Protein AF-A0A0B1TH17-F1 (afdb_monomer_lite)

Structure (mmCIF, N/CA/C/O backbone):
data_AF-A0A0B1TH17-F1
#
_entry.id   AF-A0A0B1TH17-F1
#
loop_
_atom_site.group_PDB
_atom_site.id
_atom_site.type_symbol
_atom_site.label_atom_id
_atom_site.label_alt_id
_atom_site.label_comp_id
_atom_site.label_asym_id
_atom_site.label_entity_id
_atom_site.label_seq_id
_atom_site.pdbx_PDB_ins_code
_atom_site.Cartn_x
_atom_site.Cartn_y
_atom_site.Cartn_z
_atom_site.occupancy
_atom_site.B_iso_or_equiv
_atom_site.auth_seq_id
_atom_site.auth_comp_id
_atom_site.auth_asym_id
_atom_site.auth_atom_id
_atom_site.pdbx_PDB_model_num
ATOM 1 N N . MET A 1 1 ? 19.116 -35.285 -6.102 1.00 62.28 1 MET A N 1
ATOM 2 C CA . MET A 1 1 ? 19.307 -33.859 -5.738 1.00 62.28 1 MET A CA 1
ATOM 3 C C . MET A 1 1 ? 19.170 -32.959 -6.961 1.00 62.28 1 MET A C 1
ATOM 5 O O . MET A 1 1 ? 18.394 -32.019 -6.905 1.00 62.28 1 MET A O 1
ATOM 9 N N . TYR A 1 2 ? 19.836 -33.296 -8.071 1.00 66.94 2 TYR A N 1
ATOM 10 C CA . TYR A 1 2 ? 19.810 -32.527 -9.321 1.00 66.94 2 TYR A CA 1
ATOM 11 C C . TYR A 1 2 ? 18.419 -32.421 -9.979 1.00 66.94 2 TYR A C 1
ATOM 13 O O . TYR A 1 2 ? 18.001 -31.333 -10.346 1.00 66.94 2 TYR A O 1
ATOM 21 N N . GLU A 1 3 ? 17.635 -33.503 -10.023 1.00 71.06 3 GLU A N 1
ATOM 22 C CA . GLU A 1 3 ? 16.287 -33.455 -10.627 1.00 71.06 3 GLU A CA 1
ATOM 23 C C . GLU A 1 3 ? 15.289 -32.576 -9.863 1.00 71.06 3 GLU A C 1
ATOM 25 O O . GLU A 1 3 ? 14.467 -31.893 -10.465 1.00 71.06 3 GLU A O 1
ATOM 30 N N . LYS A 1 4 ? 15.402 -32.519 -8.528 1.00 71.62 4 LYS A N 1
ATOM 31 C CA . LYS A 1 4 ? 14.599 -31.588 -7.717 1.00 71.62 4 LYS A CA 1
ATOM 32 C C . LYS A 1 4 ? 14.976 -30.131 -7.990 1.00 71.62 4 LYS A C 1
ATOM 34 O O . LYS A 1 4 ? 14.110 -29.268 -7.936 1.00 71.62 4 LYS A O 1
ATOM 39 N N . PHE A 1 5 ? 16.250 -29.865 -8.280 1.00 75.06 5 PHE A N 1
ATOM 40 C CA . PHE A 1 5 ? 16.728 -28.526 -8.615 1.00 75.06 5 PHE A CA 1
ATOM 41 C C . PHE A 1 5 ? 16.232 -28.078 -9.999 1.00 75.06 5 PHE A C 1
ATOM 43 O O . PHE A 1 5 ? 15.746 -26.960 -10.125 1.00 75.06 5 PHE A O 1
ATOM 50 N N . ILE A 1 6 ? 16.261 -28.966 -11.001 1.00 75.94 6 ILE A N 1
ATOM 51 C CA . ILE A 1 6 ? 15.701 -28.702 -12.341 1.00 75.94 6 ILE A CA 1
ATOM 52 C C . ILE A 1 6 ? 14.186 -28.462 -12.261 1.00 75.94 6 ILE A C 1
ATOM 54 O O . ILE A 1 6 ? 13.690 -27.476 -12.790 1.00 75.94 6 ILE A O 1
ATOM 58 N N . SER A 1 7 ? 13.459 -29.291 -11.507 1.00 78.50 7 SER A N 1
ATOM 59 C CA . SER A 1 7 ? 12.016 -29.112 -11.303 1.00 78.50 7 SER A CA 1
ATOM 60 C C . SER A 1 7 ? 11.667 -27.787 -10.609 1.00 78.50 7 SER A C 1
ATOM 62 O O . SER A 1 7 ? 10.704 -27.124 -10.993 1.00 78.50 7 SER A O 1
ATOM 64 N N . TYR A 1 8 ? 12.449 -27.363 -9.612 1.00 76.69 8 TYR A N 1
ATOM 65 C CA . TYR A 1 8 ? 12.266 -26.054 -8.980 1.00 76.69 8 TYR A CA 1
ATOM 66 C C . TYR A 1 8 ? 12.542 -24.903 -9.958 1.00 76.69 8 TYR A C 1
ATOM 68 O O . TYR A 1 8 ? 11.781 -23.940 -9.998 1.00 76.69 8 TYR A O 1
ATOM 76 N N . TYR A 1 9 ? 13.596 -25.009 -10.772 1.00 78.75 9 TYR A N 1
ATOM 77 C CA . TYR A 1 9 ? 13.924 -24.006 -11.783 1.00 78.75 9 TYR A CA 1
ATOM 78 C C . TYR A 1 9 ? 12.795 -23.850 -12.807 1.00 78.75 9 TYR A C 1
ATOM 80 O O . TYR A 1 9 ? 12.300 -22.744 -12.979 1.00 78.75 9 TYR A O 1
ATOM 88 N N . ASP A 1 10 ? 12.305 -24.941 -13.397 1.00 81.94 10 ASP A N 1
ATOM 89 C CA . ASP A 1 10 ? 11.237 -24.884 -14.405 1.00 81.94 10 ASP A CA 1
ATOM 90 C C . ASP A 1 10 ? 9.914 -24.346 -13.838 1.00 81.94 10 ASP A C 1
ATOM 92 O O . ASP A 1 10 ? 9.194 -23.615 -14.515 1.00 81.94 10 ASP A O 1
ATOM 96 N N . THR A 1 11 ? 9.599 -24.661 -12.576 1.00 80.12 11 THR A N 1
ATOM 97 C CA . THR A 1 11 ? 8.373 -24.176 -11.912 1.00 80.12 11 THR A CA 1
ATOM 98 C C . THR A 1 11 ? 8.452 -22.719 -11.456 1.00 80.12 11 THR A C 1
ATOM 100 O O . THR A 1 11 ? 7.413 -22.102 -11.231 1.00 80.12 11 THR A O 1
ATOM 103 N N . THR A 1 12 ? 9.655 -22.153 -11.327 1.00 79.81 12 THR A N 1
ATOM 104 C CA . THR A 1 12 ? 9.870 -20.763 -10.884 1.00 79.81 12 THR A CA 1
ATOM 105 C C . THR A 1 12 ? 10.387 -19.849 -11.990 1.00 79.81 12 THR A C 1
ATOM 107 O O . THR A 1 12 ? 10.402 -18.627 -11.824 1.00 79.81 12 THR A O 1
ATOM 110 N N . TYR A 1 13 ? 10.761 -20.410 -13.141 1.00 82.75 13 TYR A N 1
ATOM 111 C CA . TYR A 1 13 ? 11.265 -19.6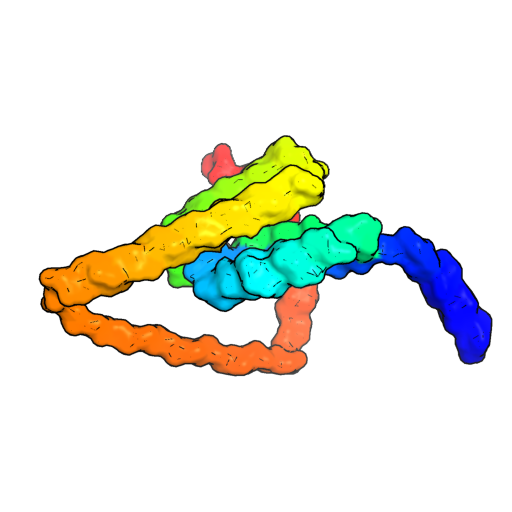54 -14.273 1.00 82.75 13 TYR A CA 1
ATOM 112 C C . TYR A 1 13 ? 10.221 -18.651 -14.761 1.00 82.75 13 TYR A C 1
ATOM 114 O O . TYR A 1 13 ? 9.072 -18.995 -15.045 1.00 82.75 13 TYR A O 1
ATOM 122 N N . ASN A 1 14 ? 10.641 -17.388 -14.850 1.00 83.69 14 ASN A N 1
ATOM 123 C CA . ASN A 1 14 ? 9.812 -16.269 -15.290 1.00 83.69 14 ASN A CA 1
ATOM 124 C C . ASN A 1 14 ? 8.529 -16.049 -14.454 1.00 83.69 14 ASN A C 1
ATOM 126 O O . ASN A 1 14 ? 7.615 -15.354 -14.899 1.00 83.69 14 ASN A O 1
ATOM 130 N N . GLN A 1 15 ? 8.448 -16.629 -13.250 1.00 89.44 15 GLN A N 1
ATOM 131 C CA . GLN A 1 15 ? 7.363 -16.359 -12.311 1.00 89.44 15 GLN A CA 1
ATOM 132 C C . GLN A 1 15 ? 7.638 -15.058 -11.560 1.00 89.44 15 GLN A C 1
ATOM 134 O O . GLN A 1 15 ? 8.769 -14.780 -11.152 1.00 89.44 15 GLN A O 1
ATOM 139 N N . ARG A 1 16 ? 6.588 -14.260 -11.347 1.00 92.81 16 ARG A N 1
ATOM 140 C CA . ARG A 1 16 ? 6.690 -13.065 -10.505 1.00 92.81 16 ARG A CA 1
ATOM 141 C C . ARG A 1 16 ? 6.853 -13.456 -9.042 1.00 92.81 16 ARG A C 1
ATOM 143 O O . ARG A 1 16 ? 6.261 -14.421 -8.563 1.00 92.81 16 ARG A O 1
ATOM 150 N N . ILE A 1 17 ? 7.618 -12.652 -8.316 1.00 93.81 17 ILE A N 1
ATOM 151 C CA . ILE A 1 17 ? 7.736 -12.746 -6.866 1.00 93.81 17 ILE A CA 1
ATOM 152 C C . ILE A 1 17 ? 6.495 -12.101 -6.250 1.00 93.81 17 ILE A C 1
ATOM 154 O O . ILE A 1 17 ? 6.264 -10.901 -6.410 1.00 93.81 17 ILE A O 1
ATOM 158 N N . ASN A 1 18 ? 5.708 -12.893 -5.529 1.00 94.25 18 ASN A N 1
ATOM 159 C CA . ASN A 1 18 ? 4.534 -12.398 -4.818 1.00 94.25 18 ASN A CA 1
ATOM 160 C C . ASN A 1 18 ? 4.953 -11.751 -3.491 1.00 94.25 18 ASN A C 1
ATOM 162 O O . ASN A 1 18 ? 5.625 -12.372 -2.668 1.00 94.25 18 ASN A O 1
ATOM 166 N N . ILE A 1 19 ? 4.542 -10.503 -3.287 1.00 95.00 19 ILE A N 1
ATOM 167 C CA . ILE A 1 19 ? 4.801 -9.697 -2.097 1.00 95.00 19 ILE A CA 1
ATOM 168 C C . ILE A 1 19 ? 3.451 -9.248 -1.542 1.00 95.00 19 ILE A C 1
ATOM 170 O O . ILE A 1 19 ? 2.830 -8.335 -2.080 1.00 95.00 19 ILE A O 1
ATOM 174 N N . THR A 1 20 ? 3.014 -9.846 -0.438 1.00 95.00 20 THR A N 1
ATOM 175 C CA . THR A 1 20 ? 1.834 -9.379 0.300 1.00 95.00 20 THR A CA 1
ATOM 176 C C . THR A 1 20 ? 2.283 -8.480 1.448 1.00 95.00 20 THR A C 1
ATOM 178 O O . THR A 1 20 ? 3.001 -8.921 2.347 1.00 95.00 20 THR A O 1
ATOM 181 N N . LEU A 1 21 ? 1.870 -7.212 1.429 1.00 94.69 21 LEU A N 1
ATOM 182 C CA . LEU A 1 21 ? 2.128 -6.259 2.501 1.00 94.69 21 LEU A CA 1
ATOM 183 C C . LEU A 1 21 ? 0.894 -6.116 3.397 1.00 94.69 21 LEU A C 1
ATOM 185 O O . LEU A 1 21 ? -0.113 -5.527 3.003 1.00 94.69 21 LEU A O 1
ATOM 189 N N . LEU A 1 22 ? 1.011 -6.596 4.636 1.00 94.19 22 LEU A N 1
ATOM 190 C CA . LEU A 1 22 ? 0.056 -6.304 5.705 1.00 94.19 22 LEU A CA 1
ATOM 191 C C . LEU A 1 22 ? 0.343 -4.896 6.234 1.00 94.19 22 LEU A C 1
ATOM 193 O O . LEU A 1 22 ? 1.460 -4.624 6.675 1.00 94.19 22 LEU A O 1
ATOM 197 N N . THR A 1 23 ? -0.633 -3.996 6.156 1.00 93.25 23 THR A N 1
ATOM 198 C CA . THR A 1 23 ? -0.413 -2.570 6.428 1.00 93.25 23 THR A CA 1
ATOM 199 C C . THR A 1 23 ? -1.512 -1.960 7.294 1.00 93.25 23 THR A C 1
ATOM 201 O O . THR A 1 23 ? -2.613 -2.502 7.380 1.00 93.25 23 THR A O 1
ATOM 204 N N . GLU A 1 24 ? -1.200 -0.843 7.948 1.00 93.56 24 GLU A N 1
ATOM 205 C CA . GLU A 1 24 ? -2.130 -0.021 8.727 1.00 93.56 24 GLU A CA 1
ATOM 206 C C . GLU A 1 24 ? -1.916 1.435 8.317 1.00 93.56 24 GLU A C 1
ATOM 208 O O . GLU A 1 24 ? -0.785 1.930 8.373 1.00 93.56 24 GLU A O 1
ATOM 213 N N . ALA A 1 25 ? -2.987 2.119 7.923 1.00 92.94 25 ALA A N 1
ATOM 214 C CA . ALA A 1 25 ? -2.908 3.433 7.298 1.00 92.94 25 ALA A CA 1
ATOM 215 C C . ALA A 1 25 ? -2.253 4.520 8.165 1.00 92.94 25 ALA A C 1
ATOM 217 O O . ALA A 1 25 ? -1.688 5.472 7.627 1.00 92.94 25 ALA A O 1
ATOM 218 N N . LEU A 1 26 ? -2.336 4.425 9.500 1.00 94.06 26 LEU A N 1
ATOM 219 C CA . LEU A 1 26 ? -1.722 5.396 10.414 1.00 94.06 26 LEU A CA 1
ATOM 220 C C . LEU A 1 26 ? -0.478 4.854 11.126 1.00 94.06 26 LEU A C 1
ATOM 222 O O . LEU A 1 26 ? 0.105 5.565 11.943 1.00 94.06 26 LEU A O 1
ATOM 226 N N . CYS A 1 27 ? -0.003 3.655 10.778 1.00 94.25 27 CYS A N 1
ATOM 227 C CA . CYS A 1 27 ? 1.228 3.114 11.341 1.00 94.25 27 CYS A CA 1
ATOM 228 C C . CYS A 1 27 ? 2.465 3.790 10.715 1.00 94.25 27 CYS A C 1
ATOM 230 O O . CYS A 1 27 ? 2.735 3.612 9.519 1.00 94.25 27 CYS A O 1
ATOM 232 N N . PRO A 1 28 ? 3.303 4.496 11.505 1.00 90.94 28 PRO A N 1
ATOM 233 C CA . PRO A 1 28 ? 4.464 5.212 10.972 1.00 90.94 28 PRO A CA 1
ATOM 234 C C . PRO A 1 28 ? 5.489 4.298 10.290 1.00 90.94 28 PRO A C 1
ATOM 236 O O . PRO A 1 28 ? 6.143 4.704 9.326 1.00 90.94 28 PRO A O 1
ATOM 239 N N . GLY A 1 29 ? 5.635 3.063 10.787 1.00 90.62 29 GLY A N 1
ATOM 240 C CA . GLY A 1 29 ? 6.524 2.050 10.216 1.00 90.62 29 GLY A CA 1
ATOM 241 C C . GLY A 1 29 ? 6.026 1.530 8.868 1.00 90.62 29 GLY A C 1
ATOM 242 O O . GLY A 1 29 ? 6.811 1.448 7.924 1.00 90.62 29 GLY A O 1
ATOM 243 N N . CYS A 1 30 ? 4.720 1.265 8.752 1.00 94.69 30 CYS A N 1
ATOM 244 C CA . CYS A 1 30 ? 4.076 0.874 7.496 1.00 94.69 30 CYS A CA 1
ATOM 245 C C . CYS A 1 30 ? 4.250 1.957 6.428 1.00 94.69 30 CYS A C 1
ATOM 247 O O . CYS A 1 30 ? 4.756 1.685 5.337 1.00 94.69 30 CYS A O 1
ATOM 249 N N . GLN A 1 31 ? 3.920 3.200 6.786 1.00 95.38 31 GLN A N 1
ATOM 250 C CA . GLN A 1 31 ? 4.111 4.369 5.933 1.00 95.38 31 GLN A CA 1
ATOM 251 C C . GLN A 1 31 ? 5.561 4.513 5.493 1.00 95.38 31 GLN A C 1
ATOM 253 O O . GLN A 1 31 ? 5.828 4.681 4.307 1.00 95.38 31 GLN A O 1
ATOM 258 N N . TYR A 1 32 ? 6.508 4.452 6.436 1.00 93.94 32 TYR A N 1
ATOM 259 C CA . TYR A 1 32 ? 7.930 4.561 6.129 1.00 93.94 32 TYR A CA 1
ATOM 260 C C . TYR A 1 32 ? 8.357 3.496 5.118 1.00 93.94 32 TYR A C 1
ATOM 262 O O . TYR A 1 32 ? 8.869 3.843 4.060 1.00 93.94 32 TYR A O 1
ATOM 270 N N . PHE A 1 33 ? 8.072 2.221 5.390 1.00 96.06 33 PHE A N 1
ATOM 271 C CA . PHE A 1 33 ? 8.444 1.131 4.494 1.00 96.06 33 PHE A CA 1
ATOM 272 C C . PHE A 1 33 ? 7.873 1.314 3.085 1.00 96.06 33 PHE A C 1
ATOM 274 O O . PHE A 1 33 ? 8.600 1.177 2.097 1.00 96.06 33 PHE A O 1
ATOM 281 N N . LEU A 1 34 ? 6.593 1.676 2.981 1.00 96.38 34 LEU A N 1
ATOM 282 C CA . LEU A 1 34 ? 5.935 1.851 1.693 1.00 96.38 34 LEU A CA 1
ATOM 283 C C . LEU A 1 34 ? 6.550 3.014 0.897 1.00 96.38 34 LEU A C 1
ATOM 285 O O . LEU A 1 34 ? 6.828 2.867 -0.298 1.00 96.38 34 LEU A O 1
ATOM 289 N N . ILE A 1 35 ? 6.816 4.151 1.555 1.00 95.62 35 ILE A N 1
ATOM 290 C CA . ILE A 1 35 ? 7.292 5.368 0.884 1.00 95.62 35 ILE A CA 1
ATOM 291 C C . ILE A 1 35 ? 8.799 5.388 0.605 1.00 95.62 35 ILE A C 1
ATOM 293 O O . ILE A 1 35 ? 9.213 6.095 -0.315 1.00 95.62 35 ILE A O 1
ATOM 297 N N . THR A 1 36 ? 9.623 4.674 1.381 1.00 94.12 36 THR A N 1
ATOM 298 C CA . THR A 1 36 ? 11.090 4.693 1.226 1.00 94.12 36 THR A CA 1
ATOM 299 C C . THR A 1 36 ? 11.658 3.428 0.602 1.00 94.12 36 THR A C 1
ATOM 301 O O . THR A 1 36 ? 12.720 3.506 -0.011 1.00 94.12 36 THR A O 1
ATOM 304 N N . HIS A 1 37 ? 10.975 2.285 0.714 1.00 97.25 37 HIS A N 1
ATOM 305 C CA . HIS A 1 37 ? 11.488 1.003 0.232 1.00 97.25 37 HIS A CA 1
ATOM 306 C C . HIS A 1 37 ? 10.583 0.390 -0.832 1.00 97.25 37 HIS A C 1
ATOM 308 O O . HIS A 1 37 ? 11.000 0.279 -1.986 1.00 97.25 37 HIS A O 1
ATOM 314 N N . LEU A 1 38 ? 9.342 0.032 -0.488 1.00 97.75 38 LEU A N 1
ATOM 315 C CA . LEU A 1 38 ? 8.501 -0.757 -1.390 1.00 97.75 38 LEU A CA 1
ATOM 316 C C . LEU A 1 38 ? 8.287 -0.052 -2.730 1.00 97.75 38 LEU A C 1
ATOM 318 O O . LEU A 1 38 ? 8.578 -0.623 -3.774 1.00 97.75 38 LEU A O 1
ATOM 322 N N . TYR A 1 39 ? 7.817 1.194 -2.726 1.00 97.94 39 TYR A N 1
ATOM 323 C CA . TYR A 1 39 ? 7.539 1.879 -3.984 1.00 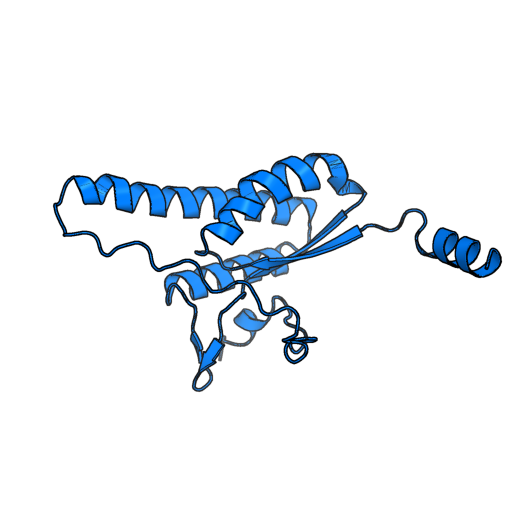97.94 39 TYR A CA 1
ATOM 324 C C . TYR A 1 39 ? 8.805 2.319 -4.742 1.00 97.94 39 TYR A C 1
ATOM 326 O O . TYR A 1 39 ? 8.979 1.914 -5.895 1.00 97.94 39 TYR A O 1
ATOM 334 N N . PRO A 1 40 ? 9.706 3.140 -4.162 1.00 97.62 40 PRO A N 1
ATOM 335 C CA . PRO A 1 40 ? 10.816 3.702 -4.928 1.00 97.62 40 PRO A CA 1
ATOM 336 C C . PRO A 1 40 ? 11.942 2.705 -5.227 1.00 97.62 40 PRO A C 1
ATOM 338 O O . PRO A 1 40 ? 12.642 2.904 -6.216 1.00 97.62 40 PRO A O 1
ATOM 341 N N . VAL A 1 41 ? 12.135 1.668 -4.401 1.00 96.94 41 VAL A N 1
ATOM 342 C CA . VAL A 1 41 ? 13.246 0.712 -4.555 1.00 96.94 41 VAL A CA 1
ATOM 343 C C . VAL A 1 41 ? 12.777 -0.598 -5.174 1.00 96.94 41 VAL A C 1
ATOM 345 O O . VAL A 1 41 ? 13.411 -1.068 -6.114 1.00 96.94 41 VAL A O 1
ATOM 348 N N . VAL A 1 42 ? 11.680 -1.185 -4.689 1.00 97.50 42 VAL A N 1
ATOM 349 C CA . VAL A 1 42 ? 11.200 -2.476 -5.213 1.00 97.50 42 VAL A CA 1
ATOM 350 C C . VAL A 1 42 ? 10.358 -2.262 -6.466 1.00 97.50 42 VAL A C 1
ATOM 352 O O . VAL A 1 42 ? 10.743 -2.675 -7.554 1.00 97.50 42 VAL A O 1
ATOM 355 N N . TYR A 1 43 ? 9.229 -1.568 -6.347 1.00 97.94 43 TYR A N 1
ATOM 356 C CA . TYR A 1 43 ? 8.251 -1.494 -7.425 1.00 97.94 43 TYR A CA 1
ATOM 357 C C . TYR A 1 43 ? 8.788 -0.773 -8.661 1.00 97.94 43 TYR A C 1
ATOM 359 O O . TYR A 1 43 ? 8.724 -1.308 -9.760 1.00 97.94 43 TYR A O 1
ATOM 367 N N . LYS A 1 44 ? 9.382 0.413 -8.494 1.00 97.25 44 LYS A N 1
ATOM 368 C CA . LYS A 1 44 ? 9.898 1.189 -9.632 1.00 97.25 44 LYS A CA 1
ATOM 369 C C . LYS A 1 44 ? 10.979 0.478 -10.447 1.00 97.25 44 LYS A C 1
ATOM 371 O O . LYS A 1 44 ? 11.060 0.723 -11.643 1.00 97.25 44 LYS A O 1
ATOM 376 N N . ASN A 1 45 ? 11.802 -0.356 -9.813 1.00 97.19 45 ASN A N 1
ATOM 377 C CA . ASN A 1 45 ? 12.914 -1.028 -10.488 1.00 97.19 45 ASN A CA 1
ATOM 378 C C . ASN A 1 45 ? 12.554 -2.442 -10.965 1.00 97.19 45 ASN A C 1
ATOM 380 O O . ASN A 1 45 ? 13.204 -2.953 -11.871 1.00 97.19 45 ASN A O 1
ATOM 384 N N . PHE A 1 46 ? 11.536 -3.073 -10.367 1.00 96.50 46 PHE A N 1
ATOM 385 C CA . PHE A 1 46 ? 11.232 -4.491 -10.578 1.00 96.50 46 PHE A CA 1
ATOM 386 C C . PHE A 1 46 ? 9.746 -4.780 -10.837 1.00 96.50 46 PHE A C 1
ATOM 388 O O . PHE A 1 46 ? 9.326 -5.919 -10.657 1.00 96.50 46 PHE A O 1
ATOM 395 N N . ALA A 1 47 ? 8.944 -3.791 -11.256 1.00 95.31 47 ALA A N 1
ATOM 396 C CA . ALA A 1 47 ? 7.493 -3.930 -11.465 1.00 95.31 47 ALA A CA 1
ATOM 397 C C . ALA A 1 47 ? 7.100 -5.159 -12.306 1.00 95.31 47 ALA A C 1
ATOM 399 O O . ALA A 1 47 ? 6.116 -5.826 -11.989 1.00 95.31 47 ALA A O 1
ATOM 400 N N . ASP A 1 48 ? 7.884 -5.494 -13.333 1.00 94.56 48 ASP A N 1
ATOM 401 C CA . ASP A 1 48 ? 7.616 -6.639 -14.213 1.00 94.56 48 ASP A CA 1
ATOM 402 C C . ASP A 1 48 ? 7.856 -7.998 -13.540 1.00 94.56 48 ASP A C 1
ATOM 404 O O . ASP A 1 48 ? 7.280 -9.007 -13.956 1.00 94.56 48 ASP A O 1
ATOM 408 N N . TYR A 1 49 ? 8.656 -8.014 -12.472 1.00 94.88 49 TYR A N 1
ATOM 409 C CA . TYR A 1 49 ? 9.089 -9.207 -11.744 1.00 94.88 49 TYR A CA 1
ATOM 410 C C . TYR A 1 49 ? 8.362 -9.404 -10.412 1.00 94.88 49 TYR A C 1
ATOM 412 O O . TYR A 1 49 ? 8.572 -10.427 -9.763 1.00 94.88 49 TYR A O 1
ATOM 420 N N . VAL A 1 50 ? 7.517 -8.460 -9.983 1.00 96.19 50 VAL A N 1
ATOM 421 C CA . VAL A 1 50 ? 6.825 -8.531 -8.687 1.00 96.19 50 VAL A CA 1
ATOM 422 C C . VAL A 1 50 ? 5.309 -8.429 -8.827 1.00 96.19 50 VAL A C 1
ATOM 424 O O . VAL A 1 50 ? 4.776 -7.669 -9.638 1.00 96.19 50 VAL A O 1
ATOM 427 N N . SER A 1 51 ? 4.603 -9.179 -7.987 1.00 95.81 51 SER A N 1
ATOM 428 C CA . SER A 1 51 ? 3.167 -9.035 -7.761 1.00 95.81 51 SER A CA 1
ATOM 429 C C . SER A 1 51 ? 2.953 -8.551 -6.329 1.00 95.81 51 SER A C 1
ATOM 431 O O . SER A 1 51 ? 3.214 -9.290 -5.387 1.00 95.81 51 SER A O 1
ATOM 433 N N . ILE A 1 52 ? 2.537 -7.301 -6.157 1.00 96.25 52 ILE A N 1
ATOM 434 C CA . ILE A 1 52 ? 2.306 -6.642 -4.874 1.00 96.25 52 ILE A CA 1
ATOM 435 C C . ILE A 1 52 ? 0.824 -6.694 -4.529 1.00 96.25 52 ILE A C 1
ATOM 437 O O . ILE A 1 52 ? -0.000 -6.097 -5.215 1.00 96.25 52 ILE A O 1
ATOM 441 N N . GLU A 1 53 ? 0.504 -7.306 -3.403 1.00 94.19 53 GLU A N 1
ATOM 442 C CA . GLU A 1 53 ? -0.813 -7.269 -2.780 1.00 94.19 53 GLU A CA 1
ATOM 443 C C . GLU A 1 53 ? -0.738 -6.419 -1.508 1.00 94.19 53 GLU A C 1
ATOM 445 O O . GLU A 1 53 ? 0.172 -6.584 -0.696 1.00 94.19 53 GLU A O 1
ATOM 450 N N . PHE A 1 54 ? -1.692 -5.511 -1.313 1.00 94.44 54 PHE A N 1
ATOM 451 C CA . PHE A 1 54 ? -1.837 -4.783 -0.053 1.00 94.44 54 PHE A CA 1
ATOM 452 C C . PHE A 1 54 ? -3.021 -5.338 0.727 1.00 94.44 54 PHE A C 1
ATOM 454 O O . PHE A 1 54 ? -4.100 -5.526 0.169 1.00 94.44 54 PHE A O 1
ATOM 461 N N . VAL A 1 55 ? -2.834 -5.512 2.033 1.00 94.25 55 VAL A N 1
ATOM 462 C CA . VAL A 1 55 ? -3.897 -5.875 2.974 1.00 94.25 55 VAL A CA 1
ATOM 463 C C . VAL A 1 55 ? -3.951 -4.804 4.072 1.00 94.25 55 VAL A C 1
ATOM 465 O O . VAL A 1 55 ? -3.268 -4.939 5.095 1.00 94.25 55 VAL A O 1
ATOM 468 N N . PRO A 1 56 ? -4.706 -3.706 3.859 1.00 94.12 56 PRO A N 1
ATOM 469 C CA . PRO A 1 56 ? -4.894 -2.650 4.851 1.00 94.12 56 PRO A CA 1
ATOM 470 C C . PRO A 1 56 ? -5.800 -3.157 5.971 1.00 94.12 56 PRO A C 1
ATOM 472 O O . PRO A 1 56 ? -7.013 -3.205 5.822 1.00 94.12 56 PRO A O 1
ATOM 475 N N . TYR A 1 57 ? -5.204 -3.607 7.070 1.00 92.75 57 TYR A N 1
ATOM 476 C CA . TYR A 1 57 ? -5.889 -4.119 8.261 1.00 92.75 57 TYR A CA 1
ATOM 477 C C . TYR A 1 57 ? -4.899 -4.189 9.430 1.00 92.75 57 TYR A C 1
ATOM 479 O O . TYR A 1 57 ? -5.154 -3.655 10.507 1.00 92.75 57 TYR A O 1
ATOM 487 N N . GLY A 1 58 ? -3.747 -4.830 9.184 1.00 89.62 58 GLY A N 1
ATOM 488 C CA . GLY A 1 58 ? -2.629 -4.966 10.117 1.00 89.62 58 GLY A CA 1
ATOM 489 C C . GLY A 1 58 ? -3.043 -5.449 11.505 1.00 89.62 58 GLY A C 1
ATOM 490 O O . GLY A 1 58 ? -3.500 -6.582 11.648 1.00 89.62 5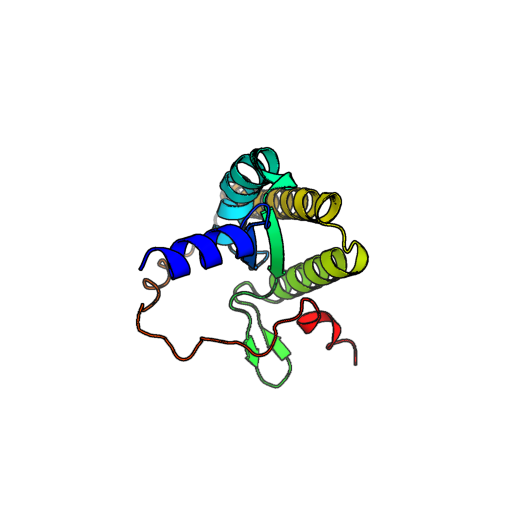8 GLY A O 1
ATOM 491 N N . ASN A 1 59 ? -2.858 -4.613 12.528 1.00 91.88 59 ASN A N 1
ATOM 492 C CA . ASN A 1 59 ? -3.144 -4.967 13.917 1.00 91.88 59 ASN A CA 1
ATOM 493 C C . ASN A 1 59 ? -4.584 -4.668 14.362 1.00 91.88 59 ASN A C 1
ATOM 495 O O . ASN A 1 59 ? -4.881 -4.791 15.559 1.00 91.88 59 ASN A O 1
ATOM 499 N N . ALA A 1 60 ? -5.475 -4.293 13.440 1.00 90.06 60 ALA A N 1
ATOM 500 C CA . ALA A 1 60 ? -6.889 -4.156 13.744 1.00 90.06 60 ALA A CA 1
ATOM 501 C C . ALA A 1 60 ? -7.475 -5.471 14.293 1.00 90.06 60 ALA A C 1
ATOM 503 O O . ALA A 1 60 ? -7.033 -6.583 13.984 1.00 90.06 60 ALA A O 1
ATOM 504 N N . ARG A 1 61 ? -8.480 -5.354 15.158 1.00 90.12 61 ARG A N 1
ATOM 505 C CA . ARG A 1 61 ? -9.122 -6.482 15.841 1.00 90.12 61 ARG A CA 1
ATOM 506 C C . ARG A 1 61 ? -10.625 -6.375 15.716 1.00 90.12 61 ARG A C 1
ATOM 508 O O . ARG A 1 61 ? -11.159 -5.278 15.705 1.00 90.12 61 ARG A O 1
ATOM 515 N N . ILE A 1 62 ? -11.301 -7.514 15.700 1.00 86.88 62 ILE A N 1
ATOM 516 C CA . ILE A 1 62 ? -12.755 -7.553 15.831 1.00 86.88 62 ILE A CA 1
ATOM 517 C C . ILE A 1 62 ? -13.070 -7.706 17.317 1.00 86.88 62 ILE A C 1
ATOM 519 O O . ILE A 1 62 ? -12.675 -8.695 17.934 1.00 86.88 62 ILE A O 1
ATOM 523 N N . ILE A 1 63 ? -13.745 -6.716 17.889 1.00 87.44 63 ILE A N 1
ATOM 524 C CA . ILE A 1 63 ? -14.201 -6.699 19.281 1.00 87.44 63 ILE A CA 1
ATOM 525 C C . ILE A 1 63 ? -15.698 -6.410 19.244 1.00 87.44 63 ILE A C 1
ATOM 527 O O . ILE A 1 63 ? -16.123 -5.418 18.654 1.00 87.44 63 ILE A O 1
ATOM 531 N N . ASP A 1 64 ? -16.494 -7.316 19.815 1.00 90.75 64 ASP A N 1
ATOM 532 C CA . ASP A 1 64 ? -17.962 -7.244 19.822 1.00 90.75 64 ASP A CA 1
ATOM 533 C C . ASP A 1 64 ? -18.571 -7.038 18.423 1.00 90.75 64 ASP A C 1
ATOM 535 O O . ASP A 1 64 ? -19.486 -6.244 18.219 1.00 90.75 64 ASP A O 1
ATOM 539 N N . GLY A 1 65 ? -18.013 -7.737 17.428 1.00 85.06 65 GLY A N 1
ATOM 540 C CA . GLY A 1 65 ? -18.455 -7.663 16.032 1.00 85.06 65 GLY A CA 1
ATOM 541 C C . GLY A 1 65 ? -18.011 -6.407 15.279 1.00 85.06 65 GLY A C 1
ATOM 542 O O . GLY A 1 65 ? -18.301 -6.301 14.096 1.00 85.06 65 GLY A O 1
ATOM 543 N N . LYS A 1 66 ? -17.281 -5.485 15.919 1.00 85.50 66 LYS A N 1
ATOM 544 C CA . LYS A 1 66 ? -16.798 -4.243 15.301 1.00 85.50 66 LYS A CA 1
ATOM 545 C C . LYS A 1 66 ? -15.291 -4.258 15.121 1.00 85.50 66 LYS A C 1
ATOM 547 O O . LYS A 1 66 ? -14.559 -4.734 15.990 1.00 85.50 66 LYS A O 1
ATOM 552 N N . ILE A 1 67 ? -14.818 -3.696 14.014 1.00 86.69 67 ILE A N 1
ATOM 553 C CA . ILE A 1 67 ? -13.385 -3.526 13.778 1.00 86.69 67 ILE A CA 1
ATOM 554 C C . ILE A 1 67 ? -12.871 -2.365 14.640 1.00 86.69 67 ILE A C 1
ATOM 556 O O . ILE A 1 67 ? -13.397 -1.258 14.593 1.00 86.69 67 ILE A O 1
ATOM 560 N N . GLN A 1 68 ? -11.826 -2.622 15.420 1.00 89.44 68 GLN A N 1
ATOM 561 C CA . GLN A 1 68 ? -11.092 -1.638 16.207 1.00 89.44 68 GLN A CA 1
ATOM 562 C C . GLN A 1 68 ? -9.642 -1.580 15.732 1.00 89.44 68 GLN A C 1
ATOM 564 O O . GLN A 1 68 ? -8.962 -2.605 15.677 1.00 89.44 68 GLN A O 1
ATOM 569 N N . CYS A 1 69 ? -9.168 -0.379 15.414 1.00 90.38 69 CYS A N 1
ATOM 570 C CA . CYS A 1 69 ? -7.815 -0.124 14.923 1.00 90.38 69 CYS A CA 1
ATOM 571 C C . CYS A 1 69 ? -6.941 0.512 16.012 1.00 90.38 69 CYS A C 1
ATOM 573 O O . CYS A 1 69 ? -7.457 1.166 16.921 1.00 90.38 69 CYS A O 1
ATOM 575 N N . GLN A 1 70 ? -5.620 0.325 15.936 1.00 89.75 70 GLN A N 1
ATOM 576 C CA . GLN A 1 70 ? -4.693 0.779 16.980 1.00 89.75 70 GLN A CA 1
ATOM 577 C C . GLN A 1 70 ? -4.651 2.303 17.092 1.00 89.75 70 GLN A C 1
ATOM 579 O O . GLN A 1 70 ? -4.540 2.837 18.194 1.00 89.75 70 GLN A O 1
ATOM 584 N N . HIS A 1 71 ? -4.797 2.994 15.963 1.00 90.06 71 HIS A N 1
ATOM 585 C CA . HIS A 1 71 ? -4.811 4.455 15.900 1.00 90.06 71 HIS A CA 1
ATOM 586 C C . HIS A 1 71 ? -6.243 5.021 15.815 1.00 90.06 71 HIS A C 1
ATOM 588 O O . HIS A 1 71 ? -6.459 6.141 15.348 1.00 90.06 71 HIS A O 1
ATOM 594 N N . GLY A 1 72 ? -7.231 4.248 16.280 1.00 90.69 72 GLY A N 1
ATOM 595 C CA . GLY A 1 72 ? -8.632 4.651 16.385 1.00 90.69 72 GLY A CA 1
ATOM 596 C C . GLY A 1 72 ? -9.408 4.637 15.065 1.00 90.69 72 GLY A C 1
ATOM 597 O O . GLY A 1 72 ? -8.954 4.147 14.032 1.00 90.69 72 GLY A O 1
ATOM 598 N N . GLU A 1 73 ? -10.616 5.197 15.110 1.00 92.50 73 GLU A N 1
ATOM 599 C CA . GLU A 1 73 ? -11.565 5.215 13.988 1.00 92.50 73 GLU A CA 1
ATOM 600 C C . GLU A 1 73 ? -11.015 5.825 12.678 1.00 92.50 73 GLU A C 1
ATOM 602 O O . GLU A 1 73 ? -11.322 5.297 11.606 1.00 92.50 73 GLU A O 1
ATOM 607 N N . PRO A 1 74 ? -10.174 6.884 12.694 1.00 92.69 74 PRO A N 1
ATOM 608 C CA . PRO A 1 74 ? -9.585 7.406 11.462 1.00 92.69 74 PRO A CA 1
ATOM 609 C C . PRO A 1 74 ? -8.746 6.369 10.705 1.00 92.69 74 PRO A C 1
ATOM 611 O O . PRO A 1 74 ? -8.829 6.305 9.481 1.00 92.69 74 PRO A O 1
ATOM 614 N N . GLU A 1 75 ? -7.985 5.527 11.411 1.00 93.19 75 GLU A N 1
ATOM 615 C CA . GLU A 1 75 ? -7.222 4.442 10.786 1.00 93.19 75 GLU A CA 1
ATOM 616 C C . GLU A 1 75 ? -8.140 3.402 10.155 1.00 93.19 75 GLU A C 1
ATOM 618 O O . GLU A 1 75 ? -7.951 3.059 8.991 1.00 93.19 75 GLU A O 1
ATOM 623 N N . CYS A 1 76 ? -9.171 2.954 10.877 1.00 89.88 76 CYS A N 1
ATOM 624 C CA . CYS A 1 76 ? -10.147 2.000 10.345 1.00 89.88 76 CYS A CA 1
ATOM 625 C C . CYS A 1 76 ? -10.816 2.520 9.073 1.00 89.88 76 CYS A C 1
ATOM 627 O O . CYS A 1 76 ? -10.936 1.795 8.083 1.00 89.88 76 CYS A O 1
ATOM 629 N N . ARG A 1 77 ? -11.195 3.799 9.064 1.00 92.50 77 ARG A N 1
ATOM 630 C CA . ARG A 1 77 ? -11.805 4.440 7.903 1.00 92.50 77 ARG A CA 1
ATOM 631 C C . ARG A 1 77 ? -10.858 4.496 6.707 1.00 92.50 77 ARG A C 1
ATOM 633 O O . ARG A 1 77 ? -11.279 4.223 5.586 1.00 92.50 77 ARG A O 1
ATOM 640 N N . ILE A 1 78 ? -9.588 4.836 6.925 1.00 94.75 78 ILE A N 1
ATOM 641 C CA . ILE A 1 78 ? -8.607 4.891 5.837 1.00 94.75 78 ILE A CA 1
ATOM 642 C C . ILE A 1 78 ? -8.264 3.480 5.341 1.00 94.75 78 ILE A C 1
ATOM 644 O O . ILE A 1 78 ? -8.245 3.281 4.129 1.00 94.75 78 ILE A O 1
ATOM 648 N N . ASN A 1 79 ? -8.096 2.492 6.229 1.00 93.25 79 ASN A N 1
ATOM 649 C CA . ASN A 1 79 ? -7.924 1.085 5.848 1.00 93.25 79 ASN A CA 1
ATOM 650 C C . ASN A 1 79 ? -9.093 0.603 4.966 1.00 93.25 79 ASN A C 1
ATOM 652 O O . ASN A 1 79 ? -8.867 -0.029 3.930 1.00 93.25 79 ASN A O 1
ATOM 656 N N . LYS A 1 80 ? -10.339 0.964 5.320 1.00 91.31 80 LYS A N 1
ATOM 657 C CA . LYS A 1 80 ? -11.531 0.697 4.497 1.00 91.31 80 LYS A CA 1
ATOM 658 C C . LYS A 1 80 ? -11.422 1.347 3.119 1.00 91.31 80 LYS A C 1
ATOM 660 O O . LYS A 1 80 ? -11.560 0.650 2.120 1.00 91.31 80 LYS A O 1
ATOM 665 N N . TYR A 1 81 ? -11.108 2.640 3.036 1.00 93.81 81 TYR A N 1
ATOM 666 C CA . TYR A 1 81 ? -10.970 3.327 1.744 1.00 93.81 81 TYR A CA 1
ATOM 667 C C . TYR A 1 81 ? -9.841 2.772 0.872 1.00 93.81 81 TYR A C 1
ATOM 669 O O . TYR A 1 81 ? -10.015 2.638 -0.337 1.00 93.81 81 TYR A O 1
ATOM 677 N N . GLN A 1 82 ? -8.696 2.433 1.461 1.00 94.19 82 GLN A N 1
ATOM 678 C CA . GLN A 1 82 ? -7.595 1.793 0.743 1.00 94.19 82 GLN A CA 1
ATOM 679 C C . GLN A 1 82 ? -8.007 0.421 0.211 1.00 94.19 82 GLN A C 1
ATOM 681 O O . GLN A 1 82 ? -7.709 0.094 -0.934 1.00 94.19 82 GLN A O 1
ATOM 686 N N . SER A 1 83 ? -8.758 -0.346 1.001 1.00 91.94 83 SER A N 1
ATOM 687 C CA . SER A 1 83 ? -9.317 -1.628 0.569 1.00 91.94 83 SER A CA 1
ATOM 688 C C . SER A 1 83 ? -10.294 -1.458 -0.602 1.00 91.94 83 SER A C 1
ATOM 690 O O . SER A 1 83 ? -10.159 -2.150 -1.608 1.00 91.94 83 SER A O 1
ATOM 692 N N . CYS A 1 84 ? -11.208 -0.480 -0.527 1.00 86.75 84 CYS A N 1
ATOM 693 C CA . CYS A 1 84 ? -12.105 -0.117 -1.631 1.00 86.75 84 CYS A CA 1
ATOM 694 C C . CYS A 1 84 ? -11.337 0.284 -2.896 1.00 86.75 84 CYS A C 1
ATOM 696 O O . CYS A 1 84 ? -11.719 -0.105 -3.996 1.00 86.75 84 CYS A O 1
ATOM 698 N N . LEU A 1 85 ? -10.261 1.064 -2.75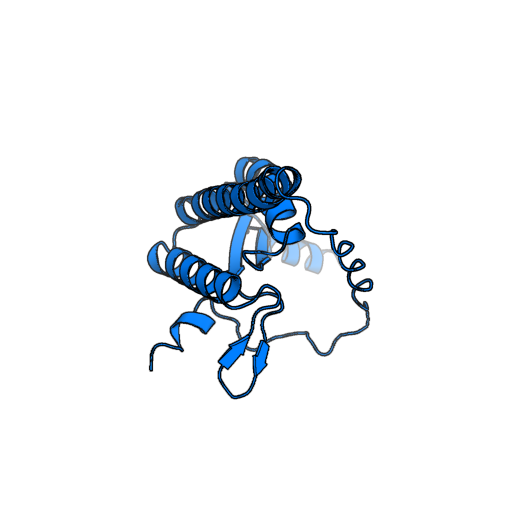1 1.00 89.06 85 LEU A N 1
ATOM 699 C CA . LEU A 1 85 ? -9.420 1.490 -3.866 1.00 89.06 85 LEU A CA 1
ATOM 700 C C . LEU A 1 85 ? -8.777 0.291 -4.570 1.00 89.06 85 LEU A C 1
ATOM 702 O O . LEU A 1 85 ? -8.827 0.213 -5.795 1.00 89.06 85 LEU A O 1
ATOM 706 N N . ILE A 1 86 ? -8.166 -0.619 -3.806 1.00 88.06 86 ILE A N 1
ATOM 707 C CA . ILE A 1 86 ? -7.502 -1.813 -4.347 1.00 88.06 86 ILE A CA 1
ATOM 708 C C . ILE A 1 86 ? -8.510 -2.665 -5.119 1.00 88.06 86 ILE A C 1
ATOM 710 O O . ILE A 1 86 ? -8.229 -3.053 -6.253 1.00 88.06 86 ILE A O 1
ATOM 714 N N . ASP A 1 87 ? -9.686 -2.892 -4.532 1.00 86.69 87 ASP A N 1
ATOM 715 C CA . ASP A 1 87 ? -10.755 -3.681 -5.140 1.00 86.69 87 ASP A CA 1
ATOM 716 C C . ASP A 1 87 ? -11.320 -3.034 -6.413 1.00 86.69 87 ASP A C 1
ATOM 718 O O . ASP A 1 87 ? -11.396 -3.670 -7.460 1.00 86.69 87 ASP A O 1
ATOM 722 N N . SER A 1 88 ? -11.632 -1.738 -6.357 1.00 85.38 88 SER A N 1
ATOM 723 C CA . SER A 1 88 ? -12.245 -1.019 -7.483 1.00 85.38 88 SER A CA 1
ATOM 724 C C . SER A 1 88 ? -11.297 -0.870 -8.672 1.00 85.38 88 SER A C 1
ATOM 726 O O . SER A 1 88 ? -11.728 -0.868 -9.823 1.00 85.38 88 SER A O 1
ATOM 728 N N . VAL A 1 89 ? -10.001 -0.685 -8.406 1.00 88.88 89 VAL A N 1
ATOM 729 C CA . VAL A 1 89 ? -8.994 -0.480 -9.452 1.00 88.88 89 VAL A CA 1
ATOM 730 C C . VAL A 1 89 ? -8.527 -1.812 -10.038 1.00 88.88 89 VAL A C 1
ATOM 732 O O . VAL A 1 89 ? -8.301 -1.883 -11.246 1.00 88.88 89 VAL A O 1
ATOM 735 N N . ALA A 1 90 ? -8.336 -2.842 -9.202 1.00 86.62 90 ALA A N 1
ATOM 736 C CA . ALA A 1 90 ? -7.913 -4.202 -9.572 1.00 86.62 90 ALA A CA 1
ATOM 737 C C . ALA A 1 90 ? -6.664 -4.292 -10.485 1.00 86.62 90 ALA A C 1
ATOM 739 O O . ALA A 1 90 ? -6.396 -5.313 -11.118 1.00 86.62 90 ALA A O 1
ATOM 740 N N . ARG A 1 91 ? -5.875 -3.214 -10.556 1.00 90.88 91 ARG A N 1
ATOM 741 C CA . ARG A 1 91 ? -4.714 -3.048 -11.434 1.00 90.88 91 ARG A CA 1
ATOM 742 C C . ARG A 1 91 ? -3.518 -2.518 -10.668 1.00 90.88 91 ARG A C 1
ATOM 744 O O . ARG A 1 91 ? -3.502 -1.362 -10.246 1.00 90.88 91 ARG A O 1
ATOM 751 N N . GLN A 1 92 ? -2.501 -3.360 -10.524 1.00 94.00 92 GLN A N 1
ATOM 752 C CA . GLN A 1 92 ? -1.297 -3.062 -9.747 1.00 94.00 92 GLN A CA 1
ATOM 753 C C . GLN A 1 92 ? -0.549 -1.825 -10.232 1.00 94.00 92 GLN A C 1
ATOM 755 O O . GLN A 1 92 ? -0.092 -1.020 -9.420 1.00 94.00 92 GLN A O 1
ATOM 760 N N . ASP A 1 93 ? -0.479 -1.635 -11.548 1.00 95.50 93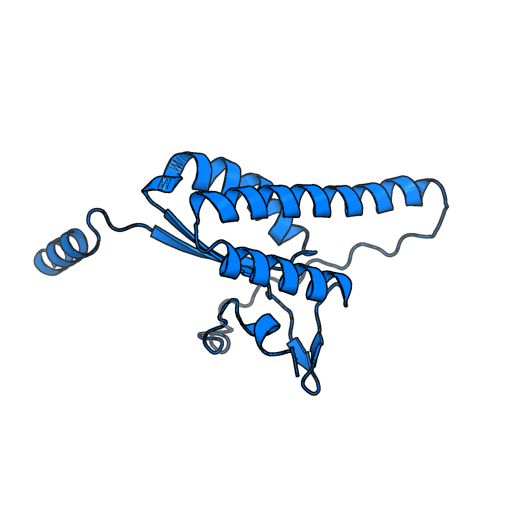 ASP A N 1
ATOM 761 C CA . ASP A 1 93 ? 0.158 -0.481 -12.180 1.00 95.50 93 ASP A CA 1
ATOM 762 C C . ASP A 1 93 ? -0.511 0.853 -11.844 1.00 95.50 93 ASP A C 1
ATOM 764 O O . ASP A 1 93 ? 0.113 1.902 -11.989 1.00 95.50 93 ASP A O 1
ATOM 768 N N . ILE A 1 94 ? -1.727 0.804 -11.300 1.00 96.44 94 ILE A N 1
ATOM 769 C CA . ILE A 1 94 ? -2.482 1.964 -10.844 1.00 96.44 94 ILE A CA 1
ATOM 770 C C . ILE A 1 94 ? -2.518 2.013 -9.311 1.00 96.44 94 ILE A C 1
ATOM 772 O O . ILE A 1 94 ? -2.110 3.018 -8.723 1.00 96.44 94 ILE A O 1
ATOM 776 N N . TYR A 1 95 ? -2.954 0.941 -8.634 1.00 95.38 95 TYR A N 1
ATOM 777 C CA . TYR A 1 95 ? -3.145 0.996 -7.181 1.00 95.38 95 TYR A CA 1
ATOM 778 C C . TYR A 1 95 ? -1.826 1.104 -6.411 1.00 95.38 95 TYR A C 1
ATOM 780 O O . TYR A 1 95 ? -1.808 1.752 -5.370 1.00 95.38 95 TYR A O 1
ATOM 788 N N . VAL A 1 96 ? -0.702 0.553 -6.894 1.00 97.56 96 VAL A N 1
ATOM 789 C CA . VAL A 1 96 ? 0.585 0.662 -6.179 1.00 97.56 96 VAL A CA 1
ATOM 790 C C . VAL A 1 96 ? 1.087 2.116 -6.124 1.00 97.56 96 VAL A C 1
ATOM 792 O O . VAL A 1 96 ? 1.357 2.604 -5.020 1.00 97.56 96 VAL A O 1
ATOM 795 N N . PRO A 1 97 ? 1.165 2.867 -7.245 1.00 97.69 97 PRO A N 1
ATOM 796 C CA . PRO A 1 97 ? 1.441 4.305 -7.200 1.00 97.69 97 PRO A CA 1
ATOM 797 C C . PRO A 1 97 ? 0.437 5.114 -6.372 1.00 97.69 97 PRO A C 1
ATOM 799 O O . PRO A 1 97 ? 0.833 6.061 -5.686 1.00 97.69 97 PRO A O 1
ATOM 802 N N . MET A 1 98 ? -0.852 4.758 -6.416 1.00 96.81 98 MET A N 1
ATOM 803 C CA . MET A 1 98 ? -1.879 5.452 -5.634 1.00 96.81 98 MET A CA 1
ATOM 804 C C . MET A 1 98 ? -1.707 5.224 -4.131 1.00 96.81 98 MET A C 1
ATOM 806 O O . MET A 1 98 ? -1.719 6.199 -3.382 1.00 96.81 98 MET A O 1
ATOM 810 N N . MET A 1 99 ? -1.462 3.985 -3.692 1.00 96.81 99 MET A N 1
ATOM 811 C CA . MET A 1 99 ? -1.157 3.659 -2.293 1.00 96.81 99 MET A CA 1
ATOM 812 C C . MET A 1 99 ? 0.067 4.443 -1.803 1.00 96.81 99 MET A C 1
ATOM 814 O O . MET A 1 99 ? 0.010 5.079 -0.754 1.00 96.81 99 MET A O 1
ATOM 818 N N . TYR A 1 100 ? 1.138 4.514 -2.605 1.00 97.38 100 TYR A N 1
ATOM 819 C CA . TYR A 1 100 ? 2.297 5.367 -2.310 1.00 97.38 100 TYR A CA 1
ATOM 820 C C . TYR A 1 100 ? 1.933 6.842 -2.125 1.00 97.38 100 TYR A C 1
ATOM 822 O O . TYR A 1 100 ? 2.392 7.486 -1.178 1.00 97.38 100 TYR A O 1
ATOM 830 N N . CYS A 1 101 ? 1.118 7.390 -3.026 1.00 96.12 101 CYS A N 1
ATOM 831 C CA . CYS A 1 101 ? 0.700 8.784 -2.963 1.00 96.12 101 CYS A CA 1
ATOM 832 C C . CYS A 1 101 ? -0.134 9.072 -1.706 1.00 96.12 101 CYS A C 1
ATOM 834 O O . CYS A 1 101 ? 0.149 10.041 -0.995 1.00 96.12 101 CYS A O 1
ATOM 836 N N . LEU A 1 102 ? -1.120 8.217 -1.417 1.00 94.75 102 LEU A N 1
ATOM 837 C CA . LEU A 1 102 ? -1.996 8.340 -0.254 1.00 94.75 102 LEU A CA 1
ATOM 838 C C . LEU A 1 102 ? -1.190 8.298 1.043 1.00 94.75 102 LEU A C 1
ATOM 840 O O . LEU A 1 102 ? -1.244 9.253 1.816 1.00 94.75 102 LEU A O 1
ATOM 844 N N . GLU A 1 103 ? -0.369 7.266 1.242 1.00 94.19 103 GLU A N 1
ATOM 845 C CA . GLU A 1 103 ? 0.439 7.113 2.459 1.00 94.19 103 GLU A CA 1
ATOM 846 C C . GLU A 1 103 ? 1.414 8.275 2.663 1.00 94.19 103 GLU A C 1
ATOM 848 O O . GLU A 1 103 ? 1.583 8.789 3.772 1.00 94.19 103 GLU A O 1
ATOM 853 N N . LYS A 1 104 ? 2.017 8.774 1.577 1.00 92.44 104 LYS A N 1
ATOM 854 C CA . LYS A 1 104 ? 2.892 9.949 1.634 1.00 92.44 104 LYS A CA 1
ATOM 855 C C . LYS A 1 104 ? 2.145 11.202 2.096 1.00 92.44 104 LYS A C 1
ATOM 857 O O . LYS A 1 104 ? 2.720 12.004 2.830 1.00 92.44 104 LYS A O 1
ATOM 862 N N . LYS A 1 105 ? 0.893 11.399 1.670 1.00 90.19 105 LYS A N 1
ATOM 863 C CA . LYS A 1 105 ? 0.074 12.554 2.072 1.00 90.19 105 LYS A CA 1
ATOM 864 C C . LYS A 1 105 ? -0.438 12.420 3.505 1.00 90.19 105 LYS A C 1
ATOM 866 O O . LYS A 1 105 ? -0.320 13.383 4.259 1.00 90.19 105 LYS A O 1
ATOM 871 N N . ILE A 1 106 ? -0.906 11.234 3.891 1.00 87.94 106 ILE A N 1
ATOM 872 C CA . ILE A 1 106 ? -1.382 10.936 5.250 1.00 87.94 106 ILE A CA 1
ATOM 873 C C . ILE A 1 106 ? -0.257 11.159 6.275 1.00 87.94 106 ILE A C 1
ATOM 875 O O . ILE A 1 106 ? -0.453 11.870 7.263 1.00 87.94 106 ILE A O 1
ATOM 879 N N . ARG A 1 107 ? 0.956 10.656 5.999 1.00 79.88 107 ARG A N 1
ATOM 880 C CA . ARG A 1 107 ? 2.139 10.858 6.854 1.00 79.88 107 ARG A CA 1
ATOM 881 C C . ARG A 1 107 ? 2.455 12.336 7.096 1.00 79.88 107 ARG A C 1
ATOM 883 O O . ARG A 1 107 ? 2.756 12.734 8.221 1.00 79.88 107 ARG A O 1
ATOM 890 N N . VAL A 1 108 ? 2.431 13.153 6.040 1.00 60.94 108 VAL A N 1
ATOM 891 C CA . VAL A 1 108 ? 2.757 14.588 6.127 1.00 60.94 108 VAL A CA 1
ATOM 892 C C . VAL A 1 108 ? 1.731 15.324 6.986 1.00 60.94 108 VAL A C 1
ATOM 894 O O . VAL A 1 108 ? 2.126 16.151 7.802 1.00 60.94 108 VAL A O 1
ATOM 897 N N . SER A 1 109 ? 0.445 14.985 6.882 1.00 56.97 109 SER A N 1
ATOM 898 C CA . SER A 1 109 ? -0.596 15.580 7.726 1.00 56.97 109 SER A CA 1
ATOM 899 C C . SER A 1 109 ? -0.355 15.331 9.218 1.00 56.97 109 SER A C 1
ATOM 901 O O . SER A 1 109 ? -0.514 16.252 10.014 1.00 56.97 109 SER A O 1
ATOM 903 N N . PHE A 1 110 ? 0.117 14.144 9.609 1.00 55.56 110 PHE A N 1
ATOM 904 C CA . PHE A 1 110 ? 0.428 13.853 11.014 1.00 55.56 110 PHE A CA 1
ATOM 905 C C . PHE A 1 110 ? 1.688 14.591 11.507 1.00 55.56 110 PHE A C 1
ATOM 907 O O . PHE A 1 110 ? 1.705 15.116 12.618 1.00 55.56 110 PHE A O 1
ATOM 914 N N . LEU A 1 111 ? 2.717 14.721 10.653 1.00 53.66 111 LEU A N 1
ATOM 915 C CA . LEU A 1 111 ? 3.932 15.506 10.935 1.00 53.66 111 LEU A CA 1
ATOM 916 C C . LEU A 1 111 ? 3.675 17.025 11.018 1.00 53.66 111 LEU A C 1
ATOM 918 O O . LEU A 1 111 ? 4.417 17.748 11.683 1.00 53.66 111 LEU A O 1
ATOM 922 N N . PHE A 1 112 ? 2.640 17.529 10.344 1.00 44.88 112 PHE A N 1
ATOM 923 C CA . PHE A 1 112 ? 2.215 18.927 10.451 1.00 44.88 112 PHE A CA 1
ATOM 924 C C . PHE A 1 112 ? 1.418 19.199 11.727 1.00 44.88 112 PHE A C 1
ATOM 926 O O . PHE A 1 112 ? 1.558 20.278 12.299 1.00 44.88 112 PHE A O 1
ATOM 933 N N . ILE A 1 113 ? 0.641 18.227 12.213 1.00 49.56 113 ILE A N 1
ATOM 934 C CA . ILE A 1 113 ? -0.035 18.339 13.510 1.00 49.56 113 ILE A CA 1
ATOM 935 C C . ILE A 1 113 ? 1.013 18.490 14.622 1.00 49.56 113 ILE A C 1
ATOM 937 O O . ILE A 1 113 ? 0.997 19.491 15.324 1.00 49.56 113 ILE A O 1
ATOM 941 N N . ILE A 1 114 ? 2.036 17.638 14.712 1.00 51.47 114 ILE A N 1
ATOM 942 C CA . ILE A 1 114 ? 3.093 17.839 15.730 1.00 51.47 114 ILE A CA 1
ATOM 943 C C . ILE A 1 114 ? 3.873 19.165 15.587 1.00 51.47 114 ILE A C 1
ATOM 945 O O . ILE A 1 114 ? 4.258 19.735 16.603 1.00 51.47 114 ILE A O 1
ATOM 949 N N . ASN A 1 115 ? 4.068 19.697 14.371 1.00 48.53 115 ASN A N 1
ATOM 950 C CA . ASN A 1 115 ? 4.765 20.981 14.163 1.00 48.53 115 ASN A CA 1
ATOM 951 C C . ASN A 1 115 ? 3.894 22.226 14.399 1.00 48.53 115 ASN A C 1
ATOM 953 O O . ASN A 1 115 ? 4.424 23.319 14.574 1.00 48.53 115 ASN A O 1
ATOM 957 N N . THR A 1 116 ? 2.569 22.088 14.379 1.00 47.25 116 THR A N 1
ATOM 958 C CA . THR A 1 116 ? 1.638 23.166 14.752 1.00 47.25 116 THR A CA 1
ATOM 959 C C . THR A 1 116 ? 1.291 23.110 16.241 1.00 47.25 116 THR A C 1
ATOM 961 O O . THR A 1 116 ? 1.066 24.151 16.854 1.00 47.25 116 THR A O 1
ATOM 964 N N . PHE A 1 117 ? 1.361 21.929 16.863 1.00 47.69 117 PHE A N 1
ATOM 965 C CA . PHE A 1 117 ? 1.227 21.747 18.311 1.00 47.69 117 PHE A CA 1
ATOM 966 C C . PHE A 1 117 ? 2.418 22.294 19.117 1.00 47.69 117 PHE A C 1
ATOM 968 O O . PHE A 1 117 ? 2.236 22.672 20.268 1.00 47.69 117 PHE A O 1
ATOM 975 N N . THR A 1 118 ? 3.614 22.449 18.542 1.00 45.53 118 THR A N 1
ATOM 976 C CA . THR A 1 118 ? 4.719 23.168 19.213 1.00 45.53 118 THR A CA 1
ATOM 977 C C . THR A 1 118 ? 4.459 24.667 19.402 1.00 45.53 118 THR A C 1
ATOM 979 O O . THR A 1 118 ? 5.160 25.293 20.194 1.00 45.53 118 THR A O 1
ATOM 982 N N . LEU A 1 119 ? 3.449 25.251 18.741 1.00 46.66 119 LEU A N 1
ATOM 983 C CA . LEU A 1 119 ? 3.031 26.640 18.979 1.00 46.66 119 LEU A CA 1
ATOM 984 C C . LEU A 1 119 ? 1.987 26.780 20.099 1.00 46.66 119 LEU A C 1
ATOM 986 O O . LEU A 1 119 ? 1.794 27.881 20.608 1.00 46.66 119 LEU A O 1
ATOM 990 N N . VAL A 1 120 ? 1.343 25.688 20.521 1.00 46.44 120 VAL A N 1
ATOM 991 C CA . VAL A 1 120 ? 0.373 25.680 21.624 1.00 46.44 120 VAL A CA 1
ATOM 992 C C . VAL A 1 120 ? 0.851 24.654 22.642 1.00 46.44 120 VAL A C 1
ATOM 994 O O . VAL A 1 120 ? 0.582 23.467 22.511 1.00 46.44 120 VAL A O 1
ATOM 997 N N . GLY A 1 121 ? 1.623 25.112 23.629 1.00 39.94 121 GLY A N 1
ATOM 998 C CA . GLY A 1 121 ? 2.285 24.266 24.623 1.00 39.94 121 GLY A CA 1
ATOM 999 C C . GLY A 1 121 ? 1.341 23.330 25.384 1.00 39.94 121 GLY A C 1
ATOM 1000 O O . GLY A 1 121 ? 0.841 23.677 26.450 1.00 39.94 121 GLY A O 1
ATOM 1001 N N . VAL A 1 122 ? 1.171 22.112 24.874 1.00 47.00 122 VAL A N 1
ATOM 1002 C CA . VAL A 1 122 ? 0.625 20.965 25.602 1.00 47.00 122 VAL A CA 1
ATOM 1003 C C . VAL A 1 122 ? 1.801 20.047 25.918 1.00 47.00 122 VAL A C 1
ATOM 1005 O O . VAL A 1 122 ? 2.570 19.683 25.028 1.00 47.00 122 VAL A O 1
ATOM 1008 N N . GLN A 1 123 ? 1.986 19.724 27.198 1.00 36.75 123 GLN A N 1
ATOM 1009 C CA . GLN A 1 123 ? 3.028 18.807 27.658 1.00 36.75 123 GLN A CA 1
ATOM 1010 C C . GLN A 1 123 ? 2.904 17.480 26.899 1.00 36.75 123 GLN A C 1
ATOM 1012 O O . GLN A 1 123 ? 1.903 16.780 27.020 1.00 36.75 123 GLN A O 1
ATOM 1017 N N . GLY A 1 124 ? 3.908 17.180 26.073 1.00 41.88 124 GLY A N 1
ATOM 1018 C CA . GLY A 1 124 ? 3.923 16.002 25.220 1.00 41.88 124 GLY A CA 1
ATOM 1019 C C . GLY A 1 124 ? 3.965 14.720 26.041 1.00 41.88 124 GLY A C 1
ATOM 1020 O O . GLY A 1 124 ? 4.878 14.505 26.841 1.00 41.88 124 GLY A O 1
ATOM 1021 N N . GLU A 1 125 ? 2.998 13.842 25.804 1.00 42.72 125 GLU A N 1
ATOM 1022 C CA . GLU A 1 125 ? 3.135 12.440 26.166 1.00 42.72 125 GLU A CA 1
ATOM 1023 C C . GLU A 1 125 ? 4.306 11.855 25.367 1.00 42.72 125 GLU A C 1
ATOM 1025 O O . GLU A 1 125 ? 4.457 12.091 24.164 1.00 42.72 125 GLU A O 1
ATOM 1030 N N . ARG A 1 126 ? 5.197 11.138 26.060 1.00 39.47 126 ARG A N 1
ATOM 1031 C CA . ARG A 1 126 ? 6.330 10.461 25.422 1.00 39.47 126 ARG A CA 1
ATOM 1032 C C . ARG A 1 126 ? 5.809 9.535 24.318 1.00 39.47 126 ARG A C 1
ATOM 1034 O O . ARG A 1 126 ? 4.779 8.894 24.531 1.00 39.47 126 ARG A O 1
ATOM 1041 N N . PRO A 1 127 ? 6.531 9.405 23.187 1.00 45.69 127 PRO A N 1
ATOM 1042 C CA . PRO A 1 127 ? 6.192 8.398 22.194 1.00 45.69 127 PRO A CA 1
ATOM 1043 C C . PRO A 1 127 ? 6.079 7.041 22.901 1.00 45.69 127 PRO A C 1
ATOM 1045 O O . PRO A 1 127 ? 6.937 6.732 23.742 1.00 45.69 127 PRO A O 1
ATOM 1048 N N . PRO A 1 128 ? 5.023 6.256 22.621 1.00 41.19 128 PRO A N 1
ATOM 1049 C CA . PRO A 1 128 ? 4.875 4.953 23.235 1.00 41.19 128 PRO A CA 1
ATOM 1050 C C . PRO A 1 128 ? 6.140 4.133 22.948 1.00 41.19 128 PRO A C 1
ATOM 1052 O O . PRO A 1 128 ? 6.702 4.233 21.850 1.00 41.19 128 PRO A O 1
ATOM 1055 N N . PRO A 1 129 ? 6.638 3.365 23.932 1.00 40.25 129 PRO A N 1
ATOM 1056 C CA . PRO A 1 129 ? 7.788 2.505 23.719 1.00 40.25 129 PRO A CA 1
ATOM 1057 C C . PRO A 1 129 ? 7.526 1.605 22.512 1.00 40.25 129 PRO A C 1
ATOM 1059 O O . PRO A 1 129 ? 6.398 1.154 22.298 1.00 40.25 129 PRO A O 1
ATOM 1062 N N . LEU A 1 130 ? 8.575 1.369 21.718 1.00 36.09 130 LEU A N 1
ATOM 1063 C CA . LEU A 1 130 ? 8.503 0.459 20.579 1.00 36.09 130 LEU A CA 1
ATOM 1064 C C . LEU A 1 130 ? 7.841 -0.855 21.022 1.00 36.09 130 LEU A C 1
ATOM 1066 O O . LEU A 1 130 ? 8.170 -1.354 22.107 1.00 36.09 130 LEU A O 1
ATOM 1070 N N . PRO A 1 131 ? 6.925 -1.424 20.215 1.00 43.78 131 PRO A N 1
ATOM 1071 C CA . PRO A 1 131 ? 6.347 -2.712 20.543 1.00 43.78 131 PRO A CA 1
ATOM 1072 C C . PRO A 1 131 ? 7.476 -3.740 20.715 1.00 43.78 131 PRO A C 1
ATOM 1074 O O . PRO A 1 131 ? 8.501 -3.656 20.026 1.00 43.78 131 PRO A O 1
ATOM 1077 N N . PRO A 1 132 ? 7.322 -4.701 21.641 1.00 48.38 132 PRO A N 1
ATOM 1078 C CA . PRO A 1 132 ? 8.319 -5.739 21.838 1.00 48.38 132 PRO A CA 1
ATOM 1079 C C . PRO A 1 132 ? 8.582 -6.463 20.516 1.00 48.38 132 PRO A C 1
ATOM 1081 O O . PRO A 1 132 ? 7.671 -6.672 19.711 1.00 48.38 132 PRO A O 1
ATOM 1084 N N . ARG A 1 133 ? 9.850 -6.832 20.298 1.00 42.88 133 ARG A N 1
ATOM 1085 C CA . ARG A 1 133 ? 10.291 -7.604 19.133 1.00 42.88 133 ARG A CA 1
ATOM 1086 C C . ARG A 1 133 ? 9.350 -8.797 18.957 1.00 42.88 133 ARG A C 1
ATOM 1088 O O . ARG A 1 133 ? 9.135 -9.542 19.910 1.00 42.88 133 ARG A O 1
ATOM 1095 N N . MET A 1 134 ? 8.772 -8.926 17.763 1.00 41.50 134 MET A N 1
ATOM 1096 C CA . MET A 1 134 ? 7.811 -9.980 17.440 1.00 41.50 134 MET A CA 1
ATOM 1097 C C . MET A 1 134 ? 8.412 -11.340 17.816 1.00 41.50 134 MET A C 1
ATOM 1099 O O . MET A 1 134 ? 9.520 -11.659 17.384 1.00 41.50 134 MET A O 1
ATOM 1103 N N . ASP A 1 135 ? 7.718 -12.085 18.680 1.00 41.38 135 ASP A N 1
ATOM 1104 C CA . ASP A 1 135 ? 8.165 -13.394 19.156 1.00 41.38 135 ASP A CA 1
ATOM 1105 C C . ASP A 1 135 ? 8.255 -14.363 17.964 1.00 41.38 135 ASP A C 1
ATOM 1107 O O . ASP A 1 135 ? 7.219 -14.652 17.350 1.00 41.38 135 ASP A O 1
ATOM 1111 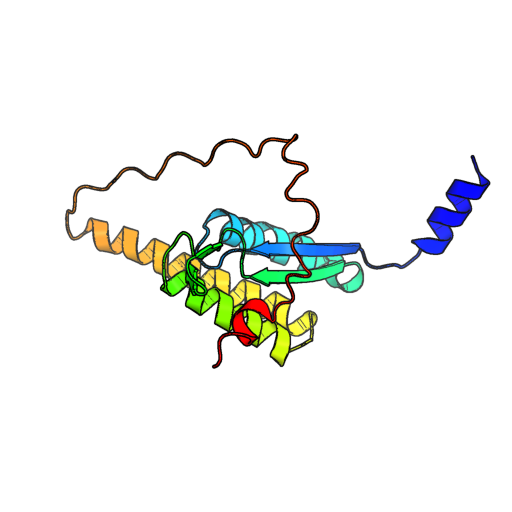N N . PRO A 1 136 ? 9.457 -14.869 17.625 1.00 47.16 136 PRO A N 1
ATOM 1112 C CA . PRO A 1 136 ? 9.646 -15.777 16.498 1.00 47.16 136 PRO A CA 1
ATOM 1113 C C . PRO A 1 136 ? 8.919 -17.121 16.675 1.00 47.16 136 PRO A C 1
ATOM 1115 O O . PRO A 1 136 ? 8.754 -17.834 15.693 1.00 47.16 136 PRO A O 1
ATOM 1118 N N . ASN A 1 137 ? 8.441 -17.449 17.883 1.00 35.97 137 ASN A N 1
ATOM 1119 C CA . ASN A 1 137 ? 7.720 -18.687 18.191 1.00 35.97 137 ASN A CA 1
ATOM 1120 C C . ASN A 1 137 ? 6.194 -18.506 18.290 1.00 35.97 137 ASN A C 1
ATOM 1122 O O . ASN A 1 137 ? 5.479 -19.429 18.692 1.00 35.97 137 ASN A O 1
ATOM 1126 N N . ARG A 1 138 ? 5.642 -17.344 17.903 1.00 47.69 138 ARG A N 1
ATOM 1127 C CA . ARG A 1 138 ? 4.184 -17.145 17.810 1.00 47.69 138 ARG A CA 1
ATOM 1128 C C . ARG A 1 138 ? 3.628 -17.771 16.520 1.00 47.69 138 ARG A C 1
ATOM 1130 O O . ARG A 1 138 ? 3.001 -17.110 15.699 1.00 47.69 138 ARG A O 1
ATOM 1137 N N . GLU A 1 139 ? 3.802 -19.082 16.367 1.00 35.34 139 GLU A N 1
ATOM 1138 C CA . GLU A 1 139 ? 3.316 -19.872 15.222 1.00 35.34 139 GLU A CA 1
ATOM 1139 C C . GLU A 1 139 ? 1.779 -19.982 15.155 1.00 35.34 139 GLU A C 1
ATOM 1141 O O . GLU A 1 139 ? 1.217 -20.388 14.141 1.00 35.34 139 GLU A O 1
ATOM 1146 N N . LYS A 1 140 ? 1.048 -19.551 16.192 1.00 33.78 140 LYS A N 1
ATOM 1147 C CA . LYS A 1 140 ? -0.429 -19.580 16.216 1.00 33.78 140 LYS A CA 1
ATOM 1148 C C . LYS A 1 140 ? -1.123 -18.433 15.468 1.00 33.78 140 LYS A C 1
ATOM 1150 O O . LYS A 1 140 ? -2.346 -18.361 15.497 1.00 33.78 140 LYS A O 1
ATOM 1155 N N . PHE A 1 141 ? -0.377 -17.558 14.791 1.00 37.94 141 PHE A N 1
ATOM 1156 C CA . PHE A 1 141 ? -0.943 -16.555 13.873 1.00 37.94 141 PHE A CA 1
ATOM 1157 C C . PHE A 1 141 ? -0.759 -16.935 12.391 1.00 37.94 141 PHE A C 1
ATOM 1159 O O . PHE A 1 141 ? -1.014 -16.129 11.497 1.00 37.94 141 PHE A O 1
ATOM 1166 N N . LEU A 1 142 ? -0.298 -18.161 12.114 1.00 34.94 142 LEU A N 1
ATOM 1167 C CA . LEU A 1 142 ? -0.087 -18.648 10.756 1.00 34.94 142 LEU A CA 1
ATOM 1168 C C . LEU A 1 142 ? -1.412 -19.105 10.144 1.00 34.94 142 LEU A C 1
ATOM 1170 O O . LEU A 1 142 ? -1.976 -20.137 10.504 1.00 34.94 142 LEU A O 1
ATOM 1174 N N . ARG A 1 143 ? -1.838 -18.306 9.165 1.00 31.19 143 ARG A N 1
ATOM 1175 C CA . ARG A 1 143 ? -3.140 -18.265 8.495 1.00 31.19 143 ARG A CA 1
ATOM 1176 C C . ARG A 1 143 ? -4.198 -17.565 9.334 1.00 31.19 143 ARG A C 1
ATOM 1178 O O . ARG A 1 143 ? -5.088 -18.217 9.881 1.00 31.19 143 ARG A O 1
ATOM 1185 N N . PRO A 1 144 ? -4.173 -16.221 9.364 1.00 36.97 144 PRO A N 1
ATOM 1186 C CA . PRO A 1 144 ? -5.450 -15.543 9.463 1.00 36.97 144 PRO A CA 1
ATOM 1187 C C . PRO A 1 144 ? -6.410 -16.131 8.401 1.00 36.97 144 PRO A C 1
ATOM 1189 O O . PRO A 1 144 ? -5.945 -16.526 7.321 1.00 36.97 144 PRO A O 1
ATOM 1192 N N . PRO A 1 145 ? -7.724 -16.244 8.689 1.00 37.88 145 PRO A N 1
ATOM 1193 C CA . PRO A 1 145 ? -8.708 -16.594 7.658 1.00 37.88 145 PRO A CA 1
ATOM 1194 C C . PRO A 1 145 ? -8.460 -15.678 6.461 1.00 37.88 145 PRO A C 1
ATOM 1196 O O . PRO A 1 145 ? -8.035 -14.556 6.728 1.00 37.88 145 PRO A O 1
ATOM 1199 N N . PRO A 1 146 ? -8.665 -16.111 5.199 1.00 39.41 146 PRO A N 1
ATOM 1200 C CA . PRO A 1 146 ? -8.292 -15.330 4.020 1.00 39.41 146 PRO A CA 1
ATOM 1201 C C . PRO A 1 146 ? -8.713 -13.879 4.240 1.00 39.41 146 PRO A C 1
ATOM 1203 O O . PRO A 1 146 ? -9.908 -13.564 4.229 1.00 39.41 146 PRO A O 1
ATOM 1206 N N . ILE A 1 147 ? -7.732 -13.029 4.581 1.00 45.38 147 ILE A N 1
ATOM 1207 C CA . ILE A 1 147 ? -7.967 -11.629 4.918 1.00 45.38 147 ILE A CA 1
ATOM 1208 C C . ILE A 1 147 ? -8.063 -10.977 3.561 1.00 45.38 147 ILE A C 1
ATOM 1210 O O . ILE A 1 147 ? -7.129 -10.360 3.064 1.00 45.38 147 ILE A O 1
ATOM 1214 N N . HIS A 1 148 ? -9.173 -11.255 2.896 1.00 51.09 148 HIS A N 1
ATOM 1215 C CA . HIS A 1 148 ? -9.460 -10.651 1.629 1.00 51.09 148 HIS A CA 1
ATOM 1216 C C . HIS A 1 148 ? -9.487 -9.135 1.873 1.00 51.09 148 HIS A C 1
ATOM 1218 O O . HIS A 1 148 ? -10.006 -8.719 2.921 1.00 51.09 148 HIS A O 1
ATOM 1224 N N . PRO A 1 149 ? -9.025 -8.299 0.929 1.00 51.75 149 PRO A N 1
ATOM 1225 C CA . PRO A 1 149 ? -9.299 -6.858 0.935 1.00 51.75 149 PRO A CA 1
ATOM 1226 C C . PRO A 1 149 ? -10.771 -6.519 1.264 1.00 51.75 149 PRO A C 1
ATOM 1228 O O . PRO A 1 149 ? -11.072 -5.452 1.780 1.00 51.75 149 PRO A O 1
ATOM 1231 N N . TYR A 1 150 ? -11.695 -7.469 1.093 1.00 54.38 150 TYR A N 1
ATOM 1232 C CA . TYR A 1 150 ? -13.097 -7.383 1.492 1.00 54.38 150 TYR A CA 1
ATOM 1233 C C . TYR A 1 150 ? -13.415 -7.390 2.999 1.00 54.38 150 TYR A C 1
ATOM 1235 O O . TYR A 1 150 ? -14.600 -7.357 3.329 1.00 54.38 150 TYR A O 1
ATOM 1243 N N . ILE A 1 151 ? -12.464 -7.457 3.945 1.00 66.31 151 ILE A N 1
ATOM 1244 C CA . ILE A 1 151 ? -12.832 -7.430 5.383 1.00 66.31 151 ILE A CA 1
ATOM 1245 C C . ILE A 1 151 ? -13.678 -6.200 5.725 1.00 66.31 151 ILE A C 1
ATOM 1247 O O . ILE A 1 151 ? -14.708 -6.345 6.375 1.00 66.31 151 ILE A O 1
ATOM 1251 N N . TYR A 1 152 ? -13.302 -5.029 5.217 1.00 63.44 152 TYR A N 1
ATOM 1252 C CA . TYR A 1 152 ? -14.065 -3.798 5.423 1.00 63.44 152 TYR A CA 1
ATOM 1253 C C . TYR A 1 152 ? -15.287 -3.653 4.500 1.00 63.44 152 TYR A C 1
ATOM 1255 O O . TYR A 1 152 ? -16.137 -2.797 4.746 1.00 63.44 152 TYR A O 1
ATOM 1263 N N . LEU A 1 153 ? -15.383 -4.473 3.447 1.00 55.84 153 LEU A N 1
ATOM 1264 C CA . LEU A 1 153 ? -16.504 -4.487 2.496 1.00 55.84 153 LEU A CA 1
ATOM 1265 C C . LEU A 1 153 ? -17.664 -5.380 2.970 1.00 55.84 153 LEU A C 1
ATOM 1267 O O . LEU A 1 153 ? -18.745 -5.336 2.400 1.00 55.84 153 LEU A O 1
ATOM 1271 N N . ARG A 1 154 ? -17.466 -6.165 4.038 1.00 55.94 154 ARG A N 1
ATOM 1272 C CA . ARG A 1 154 ? -18.529 -6.946 4.693 1.00 55.94 154 ARG A CA 1
ATOM 1273 C C . ARG A 1 154 ? -19.305 -6.171 5.763 1.00 55.94 154 ARG A C 1
ATOM 1275 O O . ARG A 1 154 ? -20.297 -6.686 6.258 1.00 55.94 154 ARG A O 1
ATOM 1282 N N . ASP A 1 155 ? -18.866 -4.961 6.101 1.00 49.28 155 ASP A N 1
ATOM 1283 C CA . ASP A 1 155 ? -19.410 -4.119 7.179 1.00 49.28 155 ASP A CA 1
ATOM 1284 C C . ASP A 1 155 ? -20.418 -3.071 6.642 1.00 49.28 155 ASP A C 1
ATOM 1286 O O . ASP A 1 155 ? -20.451 -1.929 7.094 1.00 49.28 155 ASP A O 1
ATOM 1290 N N . GLU A 1 156 ? -21.170 -3.412 5.585 1.00 43.94 156 GLU A N 1
ATOM 1291 C CA . GLU A 1 156 ? -22.208 -2.556 4.965 1.00 43.94 156 GLU A CA 1
ATOM 1292 C C . GLU A 1 156 ? -23.651 -2.971 5.327 1.00 43.94 156 GLU A C 1
ATOM 1294 O O . GLU A 1 156 ? -24.584 -2.653 4.592 1.00 43.94 156 GLU A O 1
ATOM 1299 N N . SER A 1 157 ? -23.859 -3.672 6.448 1.00 33.88 157 SER A N 1
ATOM 1300 C CA . SER A 1 157 ? -25.198 -4.067 6.927 1.00 33.88 157 SER A CA 1
ATOM 1301 C C . SER A 1 157 ? -25.642 -3.301 8.165 1.00 33.88 157 SER A C 1
ATOM 1303 O O . SER A 1 157 ? -24.911 -3.402 9.177 1.00 33.88 157 SER A O 1
#

Sequence (157 aa):
MYEKFISYYDTTYNQRINITLLTEALCPGCQYFLITHLYPVVYKNFADYVSIEFVPYGNARIIDGKIQCQHGEPECRINKYQSCLIDSVARQDIYVPMMYCLEKKIRVSFLFIINTFTLVGVQGERPPPLPPRMDPNREKFLRPPPIHPYIYLRDES

InterPro domains:
  IPR004911 Gamma interferon inducible lysosomal thiol reductase GILT [PF03227] (18-104)
  IPR004911 Gamma interferon inducible lysosomal thiol reductase GILT [PTHR13234] (9-105)

Organism: Oesophagostomum dentatum (NCBI:txid61180)

pLDDT: mean 76.31, std 22.29, range [31.19, 97.94]

Secondary structure (DSSP, 8-state):
-HHHHHHHHHHHTTPPEEEEEEE-TT-HHHHHHIIIIIIIIIIHHHGGGEEEEEEETTT-EEETTEEE-TT-HHHHHHHHHHHHHHHHH--HHHHHHHHHHHHHHHHHHHHHHHHHHTTS---PPPPPPPPPPPPTT-GGGS--S---GGGGGG---

Radius of gyration: 18.91 Å; chains: 1; bounding box: 45×60×43 Å

Foldseek 3Di:
DVVVVVVVCVVPPQAAAEAEDEAWLPDPVRLCCLQPPCVPPPCVVQVSRHDYHYQHQHPWDQDPNDTADPVGDVRVVVLLVLLVLCVVVVDCVPSSVVSNVSSVVSVVVVVVVVVVVVVVDDPDDPDPPDPPDPDPPPCVVPDDDPSRSCPSVVPPD